Protein AF-C3XD65-F1 (afdb_monomer_lite)

Structure (mmCIF, N/CA/C/O backbone):
data_AF-C3XD65-F1
#
_entry.id   AF-C3XD65-F1
#
loop_
_atom_site.group_PDB
_atom_site.id
_atom_site.type_symbol
_atom_site.label_atom_id
_atom_site.label_alt_id
_atom_site.label_comp_id
_atom_site.label_asym_id
_atom_site.label_entity_id
_atom_site.label_seq_id
_atom_site.pdbx_PDB_ins_code
_atom_site.Cartn_x
_atom_site.Cartn_y
_atom_site.Cartn_z
_atom_site.occupancy
_atom_site.B_iso_or_equiv
_atom_site.auth_seq_id
_atom_site.auth_comp_id
_atom_site.auth_asym_id
_atom_site.auth_atom_id
_atom_site.pdbx_PDB_model_num
ATOM 1 N N . MET A 1 1 ? 2.285 -17.527 -9.392 1.00 50.81 1 MET A N 1
ATOM 2 C CA . MET A 1 1 ? 3.197 -16.975 -8.374 1.00 50.81 1 MET A CA 1
ATOM 3 C C . MET A 1 1 ? 2.573 -15.662 -7.945 1.00 50.81 1 MET A C 1
ATOM 5 O O . MET A 1 1 ? 2.369 -14.819 -8.808 1.00 50.81 1 MET A O 1
ATOM 9 N N . GLU A 1 2 ? 2.122 -15.543 -6.699 1.00 62.62 2 GLU A N 1
ATOM 10 C CA . GLU A 1 2 ? 1.608 -14.265 -6.197 1.00 62.62 2 GLU A CA 1
ATOM 11 C C . GLU A 1 2 ? 2.805 -13.350 -5.938 1.00 62.62 2 GLU A C 1
ATOM 13 O O . GLU A 1 2 ? 3.655 -13.654 -5.104 1.00 62.62 2 GLU A O 1
ATOM 18 N N . GLU A 1 3 ? 2.913 -12.270 -6.708 1.00 77.31 3 GLU A N 1
ATOM 19 C CA . GLU A 1 3 ? 3.955 -11.268 -6.518 1.00 77.31 3 GLU A CA 1
ATOM 20 C C . GLU A 1 3 ? 3.404 -10.169 -5.607 1.00 77.31 3 GLU A C 1
ATOM 22 O O . GLU A 1 3 ? 2.393 -9.529 -5.912 1.00 77.31 3 GLU A O 1
ATOM 27 N N . LEU A 1 4 ? 4.042 -9.965 -4.451 1.00 82.62 4 LEU A N 1
ATOM 28 C CA . LEU A 1 4 ? 3.706 -8.851 -3.573 1.00 82.62 4 LEU A CA 1
ATOM 29 C C . LEU A 1 4 ? 3.976 -7.560 -4.346 1.00 82.62 4 LEU A C 1
ATOM 31 O O . LEU A 1 4 ? 5.120 -7.297 -4.682 1.00 82.62 4 LEU A O 1
ATOM 35 N N . LEU A 1 5 ? 2.961 -6.737 -4.596 1.00 88.19 5 LEU A N 1
ATOM 36 C CA . LEU A 1 5 ? 3.115 -5.516 -5.398 1.00 88.19 5 LEU A CA 1
ATOM 37 C C . LEU A 1 5 ? 3.410 -4.272 -4.543 1.00 88.19 5 LEU A C 1
ATOM 39 O O . LEU A 1 5 ? 4.215 -3.413 -4.907 1.00 88.19 5 LEU A O 1
ATOM 43 N N . ALA A 1 6 ? 2.717 -4.164 -3.412 1.00 90.81 6 ALA A N 1
ATOM 44 C CA . ALA A 1 6 ? 2.690 -2.982 -2.567 1.00 90.81 6 ALA A CA 1
ATOM 45 C C . ALA A 1 6 ? 2.457 -3.372 -1.106 1.00 90.81 6 ALA A C 1
ATOM 47 O O . ALA A 1 6 ? 1.766 -4.352 -0.822 1.00 90.81 6 ALA A O 1
ATOM 48 N N . LEU A 1 7 ? 2.991 -2.571 -0.189 1.00 91.06 7 LEU A N 1
ATOM 49 C CA . LEU A 1 7 ? 2.873 -2.764 1.249 1.00 91.06 7 LEU A CA 1
ATOM 50 C C . LEU A 1 7 ? 2.514 -1.437 1.916 1.00 91.06 7 LEU A C 1
ATOM 52 O O . LEU A 1 7 ? 3.137 -0.409 1.650 1.00 91.06 7 LEU A O 1
ATOM 56 N N . LEU A 1 8 ? 1.510 -1.470 2.791 1.00 90.75 8 LEU A N 1
ATOM 57 C CA . LEU A 1 8 ? 1.117 -0.344 3.632 1.00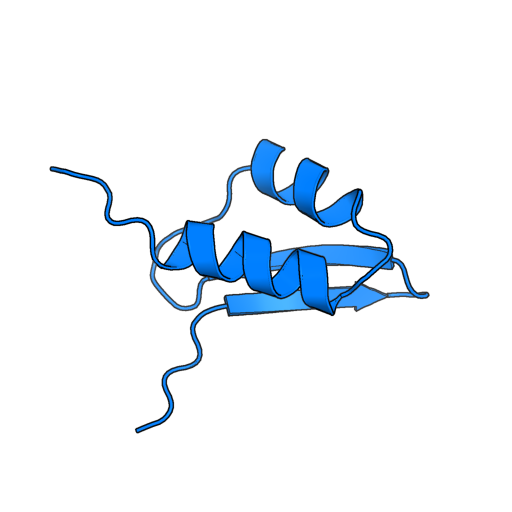 90.75 8 LEU A CA 1
ATOM 58 C C . LEU A 1 8 ? 1.372 -0.665 5.093 1.00 90.75 8 LEU A C 1
ATOM 60 O O . LEU A 1 8 ? 1.029 -1.749 5.564 1.00 90.75 8 LEU A O 1
ATOM 64 N N . LYS A 1 9 ? 1.912 0.313 5.815 1.00 89.12 9 LYS A N 1
ATOM 65 C CA . LYS A 1 9 ? 1.997 0.277 7.269 1.00 89.12 9 LYS A CA 1
ATOM 66 C C . LYS A 1 9 ? 0.889 1.146 7.844 1.00 89.12 9 LYS A C 1
ATOM 68 O O . LYS A 1 9 ? 0.740 2.304 7.454 1.00 89.12 9 LYS A O 1
ATOM 73 N N . ALA A 1 10 ? 0.125 0.586 8.773 1.00 87.44 10 ALA A N 1
ATOM 74 C CA . ALA A 1 10 ? -0.876 1.319 9.528 1.00 87.44 10 ALA A CA 1
ATOM 75 C C . ALA A 1 10 ? -0.699 1.064 11.025 1.00 87.44 10 ALA A C 1
ATOM 77 O O . ALA A 1 10 ? -0.496 -0.071 11.450 1.00 87.44 10 ALA A O 1
ATOM 78 N N . GLU A 1 11 ? -0.781 2.127 11.816 1.00 88.56 11 GLU A N 1
ATOM 79 C CA . GLU A 1 11 ? -0.625 2.127 13.270 1.00 88.56 11 GLU A CA 1
ATOM 80 C C . GLU A 1 11 ? -1.747 2.989 13.865 1.00 88.56 11 GLU A C 1
ATOM 82 O O . GLU A 1 11 ? -2.051 4.067 13.354 1.00 88.56 11 GLU A O 1
ATOM 87 N N . ASN A 1 12 ? -2.422 2.503 14.913 1.00 88.00 12 ASN A N 1
ATOM 88 C CA . ASN A 1 12 ? -3.587 3.167 15.524 1.00 88.00 12 ASN A CA 1
ATOM 89 C C . ASN A 1 12 ? -4.681 3.598 14.519 1.00 88.00 12 ASN A C 1
ATOM 91 O O . ASN A 1 12 ? -5.253 4.683 14.625 1.00 88.00 12 ASN A O 1
ATOM 95 N N . GLY A 1 13 ? -4.963 2.764 13.513 1.00 80.06 13 GLY A N 1
ATOM 96 C CA . GLY A 1 13 ? -5.979 3.062 12.495 1.00 80.06 13 GLY A CA 1
ATOM 97 C C . GLY A 1 13 ? -5.592 4.181 11.519 1.00 80.06 13 GLY A C 1
ATOM 98 O O . GLY A 1 13 ? -6.424 4.600 10.718 1.00 80.06 13 GLY A O 1
ATOM 99 N N . LYS A 1 14 ? -4.342 4.655 11.565 1.00 82.94 14 LYS A N 1
ATOM 100 C CA . LYS A 1 14 ? -3.782 5.640 10.637 1.00 82.94 14 LYS A CA 1
ATOM 101 C C . LYS A 1 14 ? -2.713 4.997 9.780 1.00 82.94 14 LYS A C 1
ATOM 103 O O . LYS A 1 14 ? -1.956 4.154 10.248 1.00 82.94 14 LYS A O 1
ATOM 108 N N . ILE A 1 15 ? -2.627 5.423 8.531 1.00 85.62 15 ILE A N 1
ATOM 109 C CA . ILE A 1 15 ? -1.589 4.953 7.623 1.00 85.62 15 ILE A CA 1
ATOM 110 C C . ILE A 1 15 ? -0.322 5.765 7.874 1.00 85.62 15 ILE A C 1
ATOM 112 O O . ILE A 1 15 ? -0.369 6.993 7.868 1.00 85.62 15 ILE A O 1
ATOM 116 N N . THR A 1 16 ? 0.791 5.079 8.130 1.00 85.38 16 THR A N 1
ATOM 117 C CA . THR A 1 16 ? 2.069 5.702 8.506 1.00 85.38 16 THR A CA 1
ATOM 118 C C . THR A 1 16 ? 3.111 5.626 7.400 1.00 85.38 16 THR A C 1
ATOM 120 O O . THR A 1 16 ? 3.982 6.490 7.330 1.00 85.38 16 THR A O 1
ATOM 123 N N . SER A 1 17 ? 3.026 4.634 6.509 1.00 86.56 17 SER A N 1
ATOM 124 C CA . SER A 1 17 ? 3.899 4.550 5.337 1.00 86.56 17 SER A CA 1
ATOM 125 C C . SER A 1 17 ? 3.350 3.626 4.249 1.00 86.56 17 SER A C 1
ATOM 127 O O . SER A 1 17 ? 2.455 2.810 4.480 1.00 86.56 17 SER A O 1
ATOM 129 N N . GLY A 1 18 ? 3.916 3.751 3.047 1.00 88.75 18 GLY A N 1
ATOM 130 C CA . GLY A 1 18 ? 3.663 2.876 1.909 1.00 88.75 18 GLY A CA 1
ATOM 131 C C . GLY A 1 18 ? 4.945 2.609 1.128 1.00 88.75 18 GLY A C 1
ATOM 132 O O . GLY A 1 18 ? 5.811 3.478 1.033 1.00 88.75 18 GLY A O 1
ATOM 133 N N . LYS A 1 19 ? 5.085 1.402 0.583 1.00 90.12 19 LYS A N 1
ATOM 134 C CA . LYS A 1 19 ? 6.238 0.992 -0.226 1.00 90.12 19 LYS A CA 1
ATOM 135 C C . LYS A 1 19 ? 5.792 0.066 -1.358 1.00 90.12 19 LYS A C 1
ATOM 137 O O . LYS A 1 19 ? 4.918 -0.771 -1.151 1.00 90.12 19 LYS A O 1
ATOM 142 N N . CYS A 1 20 ? 6.402 0.194 -2.534 1.00 90.25 20 CYS A N 1
ATOM 143 C CA . CYS A 1 20 ? 6.262 -0.799 -3.595 1.00 90.25 20 CYS A CA 1
ATOM 144 C C . CYS A 1 20 ? 7.320 -1.892 -3.446 1.00 90.25 20 CYS A C 1
ATOM 146 O O . CYS A 1 20 ? 8.424 -1.641 -2.958 1.00 90.25 20 CYS A O 1
ATOM 148 N N . SER A 1 21 ? 6.990 -3.110 -3.859 1.00 85.75 21 SER A N 1
ATOM 149 C CA . SER A 1 21 ? 7.948 -4.220 -3.808 1.00 85.75 21 SER A CA 1
ATOM 150 C C . SER A 1 21 ? 8.968 -4.181 -4.940 1.00 85.75 21 SER A C 1
ATOM 152 O O . SER A 1 21 ? 10.036 -4.773 -4.818 1.00 85.75 21 SER A O 1
ATOM 154 N N . ASN A 1 22 ? 8.655 -3.479 -6.031 1.00 78.88 22 ASN A N 1
ATOM 155 C CA . ASN A 1 22 ? 9.638 -3.142 -7.052 1.00 78.88 22 ASN A CA 1
ATOM 156 C C . ASN A 1 22 ? 10.548 -2.000 -6.558 1.00 78.88 22 ASN A C 1
ATOM 158 O O . ASN A 1 22 ? 10.294 -1.372 -5.532 1.00 78.88 22 ASN A O 1
ATOM 162 N N . ASN A 1 23 ? 11.605 -1.679 -7.307 1.00 78.06 23 ASN A N 1
ATOM 163 C CA . ASN A 1 23 ? 12.506 -0.562 -6.981 1.00 78.06 23 ASN A CA 1
ATOM 164 C C . ASN A 1 23 ? 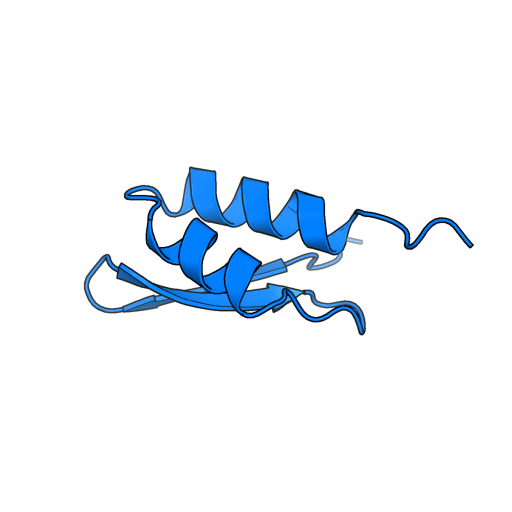11.844 0.831 -7.091 1.00 78.06 23 ASN A C 1
ATOM 166 O O . ASN A 1 23 ? 12.538 1.846 -7.019 1.00 78.06 23 ASN A O 1
ATOM 170 N N . LYS A 1 24 ? 10.519 0.908 -7.271 1.00 80.38 24 LYS A N 1
ATOM 171 C CA . LYS A 1 24 ? 9.783 2.166 -7.318 1.00 80.38 24 LYS A CA 1
ATOM 172 C C . LYS A 1 24 ? 9.432 2.598 -5.899 1.00 80.38 24 LYS A C 1
ATOM 174 O O . LYS A 1 24 ? 8.850 1.847 -5.124 1.00 80.38 24 LYS A O 1
ATOM 179 N N . ALA A 1 25 ? 9.768 3.828 -5.545 1.00 82.06 25 ALA A N 1
ATOM 180 C CA . ALA A 1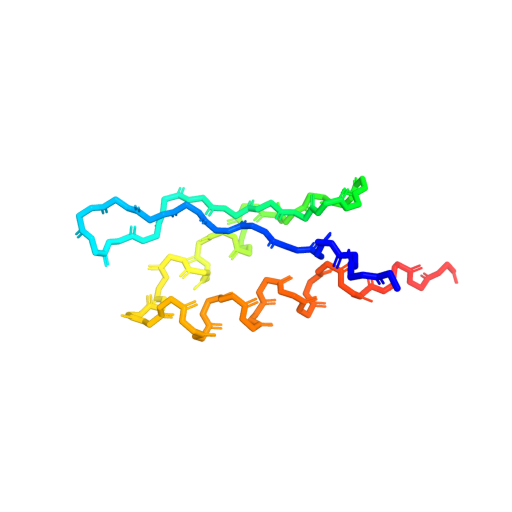 25 ? 9.347 4.411 -4.280 1.00 82.06 25 ALA A CA 1
ATOM 181 C C . ALA A 1 25 ? 8.173 5.371 -4.534 1.00 82.06 25 ALA A C 1
ATOM 183 O O . ALA A 1 25 ? 8.281 6.209 -5.434 1.00 82.06 25 ALA A O 1
ATOM 184 N N . PRO A 1 26 ? 7.061 5.279 -3.780 1.00 85.31 26 PRO A N 1
ATOM 185 C CA . PRO A 1 26 ? 6.055 6.334 -3.782 1.00 85.31 26 PRO A CA 1
ATOM 186 C C . PRO A 1 26 ? 6.688 7.649 -3.313 1.00 85.31 26 PRO A C 1
ATOM 188 O O . PRO A 1 26 ? 7.555 7.662 -2.436 1.00 85.31 26 PRO A O 1
ATOM 191 N N . THR A 1 27 ? 6.271 8.760 -3.912 1.00 88.38 27 THR A N 1
ATOM 192 C CA . THR A 1 27 ? 6.778 10.085 -3.542 1.00 88.38 27 THR A CA 1
ATOM 193 C C . THR A 1 27 ? 6.198 10.537 -2.201 1.00 88.38 27 THR A C 1
ATOM 195 O O . THR A 1 27 ? 5.179 10.021 -1.745 1.00 88.38 27 THR A O 1
ATOM 198 N N . ASN A 1 28 ? 6.784 11.568 -1.584 1.00 88.00 28 ASN A N 1
ATOM 199 C CA . ASN A 1 28 ? 6.213 12.159 -0.366 1.00 88.00 28 ASN A CA 1
ATOM 200 C C . ASN A 1 28 ? 4.756 12.610 -0.571 1.00 88.00 28 ASN A C 1
ATOM 202 O O . ASN A 1 28 ? 3.927 12.385 0.302 1.00 88.00 28 ASN A O 1
ATOM 206 N N . LYS A 1 29 ? 4.424 13.153 -1.753 1.00 89.31 29 LYS A N 1
ATOM 207 C CA . LYS A 1 29 ? 3.047 13.539 -2.103 1.00 89.31 29 LYS A CA 1
ATOM 208 C C . LYS A 1 29 ? 2.109 12.335 -2.162 1.00 89.31 29 LYS A C 1
ATOM 210 O O . LYS A 1 29 ? 0.971 12.426 -1.716 1.00 89.31 29 LYS A O 1
ATOM 215 N N . ASP A 1 30 ? 2.587 11.209 -2.691 1.00 89.88 30 ASP A N 1
ATOM 216 C CA . ASP A 1 30 ? 1.811 9.970 -2.709 1.00 89.88 30 ASP A CA 1
ATOM 217 C C . ASP A 1 30 ? 1.549 9.466 -1.289 1.00 89.88 30 ASP A C 1
ATOM 219 O O . ASP A 1 30 ? 0.435 9.054 -0.983 1.00 89.88 30 ASP A O 1
ATOM 223 N N . LEU A 1 31 ? 2.549 9.534 -0.406 1.00 87.44 31 LEU A N 1
ATOM 224 C CA . LEU A 1 31 ? 2.406 9.146 0.998 1.00 87.44 31 LEU A CA 1
ATOM 225 C C . LEU A 1 31 ? 1.437 10.061 1.759 1.00 87.44 31 LEU A C 1
ATOM 227 O O . LEU A 1 31 ? 0.627 9.564 2.541 1.00 87.44 31 LEU A O 1
ATOM 231 N N . GLU A 1 32 ? 1.475 11.371 1.505 1.00 89.00 32 GLU A N 1
ATOM 232 C CA . GLU A 1 32 ? 0.502 12.320 2.056 1.00 89.00 32 GLU A CA 1
ATOM 233 C C . GLU A 1 32 ? -0.926 11.999 1.599 1.00 89.00 32 GLU A C 1
ATOM 235 O O . GLU A 1 32 ? -1.846 11.993 2.416 1.00 89.00 32 GLU A O 1
ATOM 240 N N . GLU A 1 33 ? -1.118 11.683 0.315 1.00 89.44 33 GLU A N 1
ATOM 241 C CA . GLU A 1 33 ? -2.432 11.326 -0.227 1.00 89.44 33 GLU A CA 1
ATOM 242 C C . GLU A 1 33 ? -2.937 9.996 0.348 1.00 89.44 33 GLU A C 1
ATOM 244 O O . GLU A 1 33 ? -4.093 9.885 0.757 1.00 89.44 33 GLU A O 1
ATOM 249 N N . ILE A 1 34 ? -2.051 9.005 0.479 1.00 88.38 34 ILE A N 1
ATOM 250 C CA . ILE A 1 34 ? -2.358 7.728 1.126 1.00 88.38 34 ILE A CA 1
ATOM 251 C C . ILE A 1 34 ? -2.809 7.958 2.579 1.00 88.38 34 ILE A C 1
ATOM 253 O O . ILE A 1 34 ? -3.805 7.375 3.011 1.00 88.38 34 ILE A O 1
ATOM 257 N N . GLY A 1 35 ? -2.116 8.830 3.317 1.00 85.19 35 GLY A N 1
ATOM 258 C CA . GLY A 1 35 ? -2.433 9.175 4.705 1.00 85.19 35 GLY A CA 1
ATOM 259 C C . GLY A 1 35 ? -3.799 9.846 4.901 1.00 85.19 35 GLY A C 1
ATOM 260 O O . GLY A 1 35 ? -4.347 9.797 6.003 1.00 85.19 35 GLY A O 1
ATOM 261 N N . ARG A 1 36 ? -4.385 10.430 3.845 1.00 87.00 36 ARG A N 1
ATOM 262 C CA . ARG A 1 36 ? -5.737 11.020 3.873 1.00 87.00 36 ARG A CA 1
ATOM 263 C C . ARG A 1 36 ? -6.849 9.982 3.759 1.00 87.00 36 ARG A C 1
ATOM 265 O O . ARG A 1 36 ? -8.002 10.284 4.073 1.00 87.00 36 ARG A O 1
ATOM 272 N N . PHE A 1 37 ? -6.551 8.762 3.314 1.00 84.94 37 PHE A N 1
ATOM 273 C CA . PHE A 1 37 ? -7.572 7.726 3.236 1.00 84.94 37 PHE A CA 1
ATOM 274 C C . PHE A 1 37 ? -7.892 7.167 4.622 1.00 84.94 37 PHE A C 1
ATOM 276 O O . PHE A 1 37 ? -7.074 6.517 5.263 1.00 84.94 37 PHE A O 1
ATOM 283 N N . TYR A 1 38 ? -9.157 7.292 5.023 1.00 79.00 38 TYR A N 1
ATOM 284 C CA . TYR A 1 38 ? -9.701 6.617 6.209 1.00 79.00 38 TYR A CA 1
ATOM 285 C C . TYR A 1 38 ? -9.813 5.089 6.054 1.00 79.00 38 TYR A C 1
ATOM 287 O O . TYR A 1 38 ? -10.108 4.386 7.014 1.00 79.00 38 TYR A O 1
ATOM 295 N N . SER A 1 39 ? -9.613 4.559 4.842 1.00 85.38 39 SER A N 1
ATOM 296 C CA . SER A 1 39 ? -9.715 3.131 4.538 1.00 85.38 39 SER A CA 1
ATOM 297 C C . SER A 1 39 ? -8.391 2.599 4.006 1.00 85.38 39 SER A C 1
ATOM 299 O O . SER A 1 39 ? -7.939 3.015 2.935 1.00 85.38 39 SER A O 1
ATOM 301 N N . ALA A 1 40 ? -7.837 1.601 4.700 1.00 84.94 40 ALA A N 1
ATOM 302 C CA . ALA A 1 40 ? -6.664 0.857 4.246 1.00 84.94 40 ALA A CA 1
ATOM 303 C C . ALA A 1 40 ? -6.868 0.244 2.847 1.00 84.94 40 ALA A C 1
ATOM 305 O O . ALA A 1 40 ? -5.935 0.202 2.053 1.00 84.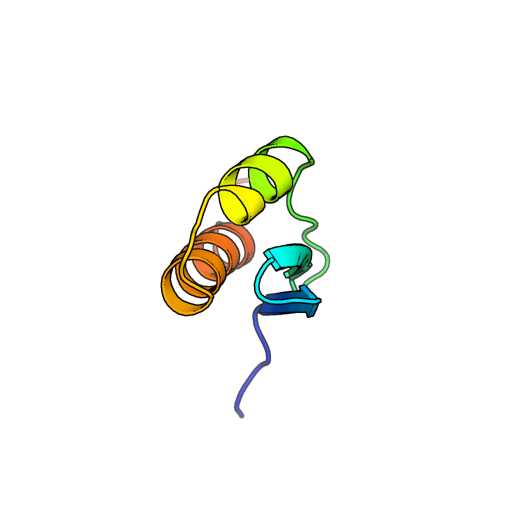94 40 ALA A O 1
ATOM 306 N N . GLY A 1 41 ? -8.102 -0.151 2.504 1.00 89.38 41 GLY A N 1
ATOM 307 C CA . GLY A 1 41 ? -8.455 -0.671 1.180 1.00 89.38 41 GLY A CA 1
ATOM 308 C C . GLY A 1 41 ? -8.323 0.368 0.057 1.00 89.38 41 GLY A C 1
ATOM 309 O O . GLY A 1 41 ? -7.811 0.070 -1.021 1.00 89.38 41 GLY A O 1
ATOM 310 N N . LYS A 1 42 ? -8.736 1.618 0.304 1.00 90.62 42 LYS A N 1
ATOM 311 C CA . LYS A 1 42 ? -8.565 2.707 -0.677 1.00 90.62 42 LYS A CA 1
ATOM 312 C C . LYS A 1 42 ? -7.096 3.076 -0.839 1.00 90.62 42 LYS A C 1
ATOM 314 O O . LYS A 1 42 ? -6.616 3.226 -1.960 1.00 90.62 42 LYS A O 1
ATOM 319 N N . ALA A 1 43 ? -6.390 3.153 0.281 1.00 91.25 43 ALA A N 1
ATOM 320 C CA . ALA A 1 43 ? -4.971 3.434 0.302 1.00 91.25 43 ALA A CA 1
ATOM 321 C C . ALA A 1 43 ? -4.146 2.372 -0.426 1.00 91.25 43 ALA A C 1
ATOM 323 O O . ALA A 1 43 ? -3.268 2.730 -1.210 1.00 91.25 43 ALA A O 1
ATOM 324 N N . ILE A 1 44 ? -4.434 1.078 -0.212 1.00 91.81 44 ILE A N 1
ATOM 325 C CA . ILE A 1 44 ? -3.668 0.012 -0.867 1.00 91.81 44 ILE A CA 1
ATOM 326 C C . ILE A 1 44 ? -3.930 0.031 -2.369 1.00 91.81 44 ILE A C 1
ATOM 328 O O . ILE A 1 44 ? -2.983 -0.060 -3.138 1.00 91.81 44 ILE A O 1
ATOM 332 N N . ASN A 1 45 ? -5.175 0.263 -2.800 1.00 91.75 45 ASN A N 1
ATOM 333 C CA . ASN A 1 45 ? -5.512 0.374 -4.219 1.00 91.75 45 ASN A CA 1
ATOM 334 C C . ASN A 1 45 ? -4.788 1.557 -4.889 1.00 91.75 45 ASN A C 1
ATOM 336 O O . ASN A 1 45 ? -4.245 1.418 -5.985 1.00 91.75 45 ASN A O 1
ATOM 340 N N . TYR A 1 46 ? -4.735 2.712 -4.217 1.00 91.75 46 TYR A N 1
ATOM 341 C CA . TYR A 1 46 ? -3.993 3.875 -4.704 1.00 91.75 46 TYR A CA 1
ATOM 342 C C . TYR A 1 46 ? -2.488 3.587 -4.807 1.00 91.75 46 TYR A C 1
ATOM 344 O O . TYR A 1 46 ? -1.889 3.820 -5.858 1.00 91.75 46 TYR A O 1
ATOM 352 N N . LEU A 1 47 ? -1.892 2.994 -3.766 1.00 90.94 47 LEU A N 1
ATOM 353 C CA . LEU A 1 47 ? -0.480 2.612 -3.772 1.00 90.94 47 LEU A CA 1
ATOM 354 C C . LEU A 1 47 ? -0.174 1.588 -4.877 1.00 90.94 47 LEU A C 1
ATOM 356 O O . LEU A 1 47 ? 0.797 1.755 -5.606 1.00 90.94 47 LEU A O 1
ATOM 360 N N . GLN A 1 48 ? -1.027 0.581 -5.077 1.00 90.62 48 GLN A N 1
ATOM 361 C CA . GLN A 1 48 ? -0.874 -0.401 -6.154 1.00 90.62 48 GLN A CA 1
ATOM 362 C C . GLN A 1 48 ? -0.849 0.259 -7.540 1.00 90.62 48 GLN A C 1
ATOM 364 O O . GLN A 1 48 ? -0.018 -0.107 -8.370 1.00 90.62 48 GLN A O 1
ATOM 369 N N . LYS A 1 49 ? -1.693 1.270 -7.791 1.00 90.56 49 LYS A N 1
ATOM 370 C CA . LYS A 1 49 ? -1.667 2.033 -9.053 1.00 90.56 49 LYS A CA 1
ATOM 371 C C . LYS A 1 49 ? -0.344 2.768 -9.264 1.00 90.56 49 LYS A C 1
ATOM 373 O O . LYS A 1 49 ? 0.133 2.833 -10.393 1.00 90.56 49 LYS A O 1
ATOM 378 N N . ILE A 1 50 ? 0.253 3.305 -8.201 1.00 88.50 50 ILE A N 1
ATOM 379 C CA . ILE A 1 50 ? 1.574 3.948 -8.265 1.00 88.50 50 ILE A CA 1
ATOM 380 C C . ILE A 1 50 ? 2.657 2.914 -8.571 1.00 88.50 50 ILE A C 1
ATOM 382 O O . ILE A 1 50 ? 3.485 3.139 -9.453 1.00 88.50 50 ILE A O 1
ATOM 386 N N . CYS A 1 51 ? 2.621 1.769 -7.888 1.00 88.25 51 CYS A N 1
ATOM 387 C CA . CYS A 1 51 ? 3.597 0.697 -8.063 1.00 88.25 51 CYS A CA 1
ATOM 388 C C . CYS A 1 51 ? 3.528 0.050 -9.456 1.00 88.25 51 CYS A C 1
ATOM 390 O O . CYS A 1 51 ? 4.559 -0.386 -9.964 1.00 88.25 51 CYS A O 1
ATOM 392 N N . LEU A 1 52 ? 2.342 0.023 -10.080 1.00 87.62 52 LEU A N 1
ATOM 393 C CA . LEU A 1 52 ? 2.108 -0.495 -11.436 1.00 87.62 52 LEU A CA 1
ATOM 394 C C . LEU A 1 52 ? 2.296 0.535 -12.548 1.00 87.62 52 LEU A C 1
ATOM 396 O O . LEU A 1 52 ? 2.391 0.144 -13.710 1.00 87.62 52 LEU A O 1
ATOM 400 N N . LYS A 1 53 ? 2.325 1.838 -12.240 1.00 82.19 53 LYS A N 1
ATOM 401 C CA . LYS A 1 53 ? 2.601 2.858 -13.255 1.00 82.19 53 LYS A CA 1
ATOM 402 C C . LYS A 1 53 ? 4.004 2.610 -13.799 1.00 82.19 53 LYS A C 1
ATOM 404 O O . LYS A 1 53 ? 4.988 2.898 -13.119 1.00 82.19 53 LYS A O 1
ATOM 409 N N . SER A 1 54 ? 4.104 2.094 -15.019 1.00 61.19 54 SER A N 1
ATOM 410 C CA . SER A 1 54 ? 5.351 2.110 -15.772 1.00 61.19 54 SER 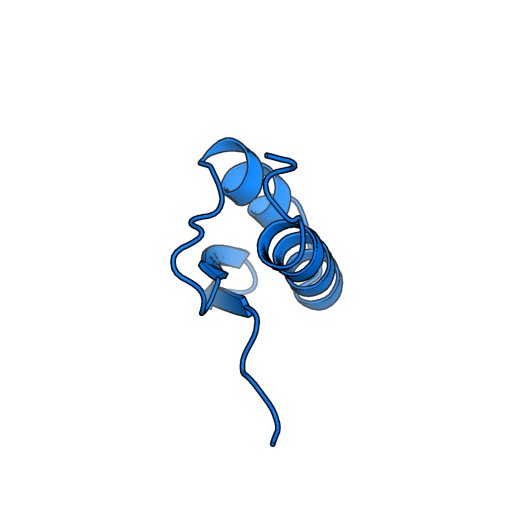A CA 1
ATOM 411 C C . SER A 1 54 ? 5.788 3.567 -15.901 1.00 61.19 54 SER A C 1
ATOM 413 O O . SER A 1 54 ? 4.981 4.419 -16.278 1.00 61.19 54 SER A O 1
ATOM 415 N N . ASP A 1 55 ? 7.033 3.880 -15.546 1.00 58.38 55 ASP A N 1
ATOM 416 C CA . ASP A 1 55 ? 7.654 5.095 -16.064 1.00 58.38 55 ASP A CA 1
ATOM 417 C C . ASP A 1 55 ? 7.673 4.909 -17.581 1.00 58.38 55 ASP A C 1
ATOM 419 O O . ASP A 1 55 ? 8.437 4.092 -18.093 1.00 58.38 55 ASP A O 1
ATOM 423 N N . SER A 1 56 ? 6.725 5.536 -18.286 1.00 49.16 56 SER A N 1
ATOM 424 C CA . SER A 1 56 ? 6.757 5.598 -19.744 1.00 49.16 56 SER A CA 1
ATOM 425 C C . SER A 1 56 ? 8.109 6.188 -20.117 1.00 49.16 56 SER A C 1
ATOM 427 O O . SER A 1 56 ? 8.362 7.362 -19.856 1.00 49.16 56 SER A O 1
ATOM 429 N N . LYS A 1 57 ? 8.984 5.318 -20.620 1.00 39.75 57 LYS A N 1
ATOM 430 C CA . LYS A 1 57 ? 10.290 5.662 -21.164 1.00 39.75 57 LYS A CA 1
ATOM 431 C C . LYS A 1 57 ? 10.129 6.507 -22.419 1.00 39.75 57 LYS A C 1
ATOM 433 O O . LYS A 1 57 ? 9.187 6.213 -23.190 1.00 39.75 57 LYS A O 1
#

Sequence (57 aa):
MEELLALLKAENGKITSGKCSNNKAPTNKDLEEIGRFYSAGKAINYLQKICLKSDSK

pLDDT: mean 83.46, std 11.16, range [39.75, 91.81]

Radius of gyration: 11.18 Å; chains: 1; bounding box: 22×30×37 Å

Organism: NCBI:txid613026

Secondary struct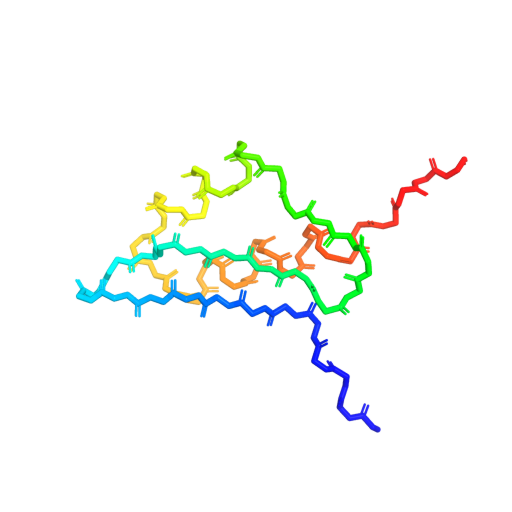ure (DSSP, 8-state):
-----EEEEEETTEEEEEEESSSPPPPHHHHHHHHH-S-HHHHHHHHHHHHH-----

Foldseek 3Di:
DDDQAKDWDDDPLFTDDIQGPPPDGDDPVLGVVLRPDSDPVVSRVSNSCSSPDPPPD